Protein AF-A0A220VH45-F1 (afdb_monomer_lite)

Secondary structure (DSSP, 8-state):
-PPP----------------------EEEEEEEETTEEEEEEEEEEEEGGGTEEEEEEEEEESSS-PPPEEEEE-

pLDDT: mean 73.6, std 18.4, range [42.56, 94.25]

Radius of gyration: 24.58 Å; chains: 1; bounding box: 74×28×50 Å

Structure (mmCIF, N/CA/C/O backbone):
data_AF-A0A220VH45-F1
#
_entry.id   AF-A0A220VH45-F1
#
loop_
_atom_site.group_PDB
_atom_site.id
_atom_site.type_symbol
_atom_site.label_atom_id
_atom_site.label_alt_id
_atom_site.label_comp_id
_atom_site.label_asym_id
_atom_site.label_entity_id
_atom_site.label_seq_id
_atom_site.pdbx_PDB_ins_code
_atom_site.Cartn_x
_atom_site.Cartn_y
_atom_site.Cartn_z
_atom_site.occupancy
_atom_site.B_iso_or_equiv
_atom_site.auth_seq_id
_atom_site.auth_comp_id
_atom_site.auth_asym_id
_atom_site.auth_atom_id
_atom_site.pdbx_PDB_model_num
ATOM 1 N N . MET A 1 1 ? 60.298 18.477 31.178 1.00 44.12 1 MET A N 1
ATOM 2 C CA . MET A 1 1 ? 59.136 18.471 30.261 1.00 44.12 1 MET A CA 1
ATOM 3 C C . MET A 1 1 ? 59.544 17.827 28.935 1.00 44.12 1 MET A C 1
ATOM 5 O O . MET A 1 1 ? 60.028 18.516 28.049 1.00 44.12 1 MET A O 1
ATOM 9 N N . LYS A 1 2 ? 59.442 16.495 28.823 1.00 45.19 2 LYS A N 1
ATOM 10 C CA . LYS A 1 2 ? 59.694 15.745 27.578 1.00 45.19 2 LYS A CA 1
ATOM 11 C C . LYS A 1 2 ? 58.335 15.382 26.977 1.00 45.19 2 LYS A C 1
ATOM 13 O O . LYS A 1 2 ? 57.513 14.785 27.663 1.00 45.19 2 LYS A O 1
ATOM 18 N N . LYS A 1 3 ? 58.083 15.841 25.751 1.00 48.00 3 LYS A N 1
ATOM 19 C CA . LYS A 1 3 ? 56.801 15.708 25.052 1.00 48.00 3 LYS A CA 1
ATOM 20 C C . LYS A 1 3 ? 56.580 14.246 24.651 1.00 48.00 3 LYS A C 1
ATOM 22 O O . LYS A 1 3 ? 57.430 13.653 23.995 1.00 48.00 3 LYS A O 1
ATOM 27 N N . LEU A 1 4 ? 55.449 13.697 25.087 1.00 48.44 4 LEU A N 1
ATOM 28 C CA . LEU A 1 4 ? 54.924 12.387 24.714 1.00 48.44 4 LEU A CA 1
ATOM 29 C C . LEU A 1 4 ? 54.584 12.409 23.212 1.00 48.44 4 LEU A C 1
ATOM 31 O O . LEU A 1 4 ? 53.754 13.211 22.789 1.00 48.44 4 LEU A O 1
ATOM 35 N N . LEU A 1 5 ? 55.223 11.559 22.410 1.00 55.00 5 LEU A N 1
ATOM 36 C CA . LEU A 1 5 ? 54.833 11.295 21.024 1.00 55.00 5 LEU A CA 1
ATOM 37 C C . LEU A 1 5 ? 54.106 9.954 20.988 1.00 55.00 5 LEU A C 1
ATOM 39 O O . LEU A 1 5 ? 54.746 8.907 20.962 1.00 55.00 5 LEU A O 1
ATOM 43 N N . ILE A 1 6 ? 52.775 9.991 20.999 1.00 58.12 6 ILE A N 1
ATOM 44 C CA . ILE A 1 6 ? 51.932 8.853 20.622 1.00 58.12 6 ILE A CA 1
ATOM 45 C C . ILE A 1 6 ? 50.790 9.410 19.771 1.00 58.12 6 ILE A C 1
ATOM 47 O O . ILE A 1 6 ? 49.736 9.774 20.282 1.00 58.12 6 ILE A O 1
ATOM 51 N N . SER A 1 7 ? 51.017 9.499 18.463 1.00 50.78 7 SER A N 1
ATOM 52 C CA . SER A 1 7 ? 49.940 9.677 17.487 1.00 50.78 7 SER A CA 1
ATOM 53 C C . SER A 1 7 ? 49.516 8.293 17.008 1.00 50.78 7 SER A C 1
ATOM 55 O O . SER A 1 7 ? 49.985 7.801 15.985 1.00 50.78 7 SER A O 1
ATOM 57 N N . LEU A 1 8 ? 48.671 7.643 17.808 1.00 51.59 8 LEU A N 1
ATOM 58 C CA . LEU A 1 8 ? 47.935 6.441 17.432 1.00 51.59 8 LEU A CA 1
ATOM 59 C C . LEU A 1 8 ? 46.572 6.886 16.886 1.00 51.59 8 LEU A C 1
ATOM 61 O O . LEU A 1 8 ? 45.723 7.309 17.664 1.00 51.59 8 LEU A O 1
ATOM 65 N N . ALA A 1 9 ? 46.378 6.836 15.569 1.00 52.00 9 ALA A N 1
ATOM 66 C CA . ALA A 1 9 ? 45.077 6.960 14.899 1.00 52.00 9 ALA A CA 1
ATOM 67 C C . ALA A 1 9 ? 45.301 6.890 13.378 1.00 52.00 9 ALA A C 1
ATOM 69 O O . ALA A 1 9 ? 46.110 7.649 12.865 1.00 52.00 9 ALA A O 1
ATOM 70 N N . VAL A 1 10 ? 44.658 6.076 12.548 1.00 53.62 10 VAL A N 1
ATOM 71 C CA . VAL A 1 10 ? 43.648 5.027 12.688 1.00 53.62 10 VAL A CA 1
ATOM 72 C C . VAL A 1 10 ? 43.816 4.183 11.418 1.00 53.62 10 VAL A C 1
ATOM 74 O O . VAL A 1 10 ? 43.815 4.712 10.307 1.00 53.62 10 VAL A O 1
ATOM 77 N N . ILE A 1 11 ? 43.978 2.873 11.581 1.00 53.34 11 ILE A N 1
ATOM 78 C CA . ILE A 1 11 ? 43.769 1.900 10.508 1.00 53.34 11 ILE A CA 1
ATOM 79 C C . ILE A 1 11 ? 42.260 1.810 10.257 1.00 53.34 11 ILE A C 1
ATOM 81 O O . ILE A 1 11 ? 41.475 1.840 11.201 1.00 53.34 11 ILE A O 1
ATOM 85 N N . SER A 1 12 ? 41.891 1.591 8.996 1.00 50.50 12 SER A N 1
ATOM 86 C CA . SER A 1 12 ? 40.595 1.095 8.509 1.00 50.50 12 SER A CA 1
ATOM 87 C C . SER A 1 12 ? 39.400 2.056 8.500 1.00 50.50 12 SER A C 1
ATOM 89 O O . SER A 1 12 ? 38.719 2.269 9.494 1.00 50.50 12 SER A O 1
ATOM 91 N N . ALA A 1 13 ? 39.045 2.492 7.293 1.00 50.31 13 ALA A N 1
ATOM 92 C CA . ALA A 1 13 ? 37.650 2.582 6.879 1.00 50.31 13 ALA A CA 1
ATOM 93 C C . ALA A 1 13 ? 37.565 2.235 5.388 1.00 50.31 13 ALA A C 1
ATOM 95 O O . ALA A 1 13 ? 37.673 3.077 4.500 1.00 50.31 13 ALA A O 1
ATOM 96 N N . SER A 1 14 ? 37.440 0.938 5.134 1.00 52.19 14 SER A N 1
ATOM 97 C CA . SER A 1 14 ? 37.013 0.342 3.877 1.00 52.19 14 SER A CA 1
ATOM 98 C C . SER A 1 14 ? 35.717 0.987 3.408 1.00 52.19 14 SER A C 1
ATOM 100 O O . SER A 1 14 ? 34.749 0.919 4.154 1.00 52.19 14 SER A O 1
ATOM 102 N N . ILE A 1 15 ? 35.630 1.478 2.170 1.00 51.62 15 ILE A N 1
ATOM 103 C CA . ILE A 1 15 ? 34.357 1.416 1.439 1.00 51.62 15 ILE A CA 1
ATOM 104 C C . ILE A 1 15 ? 34.656 1.091 -0.023 1.00 51.62 15 ILE A C 1
ATOM 106 O O . ILE A 1 15 ? 34.801 1.955 -0.884 1.00 51.62 15 ILE A O 1
ATOM 110 N N . ILE A 1 16 ? 34.732 -0.216 -0.277 1.00 46.06 16 ILE A N 1
ATOM 111 C CA . ILE A 1 16 ? 34.397 -0.822 -1.562 1.00 46.06 16 ILE A CA 1
ATOM 112 C C . ILE A 1 16 ? 33.087 -0.168 -1.999 1.00 46.06 16 ILE A C 1
ATOM 114 O O . ILE A 1 16 ? 32.053 -0.374 -1.363 1.00 46.06 16 ILE A O 1
ATOM 118 N N . SER A 1 17 ? 33.123 0.657 -3.044 1.00 44.47 17 SER A N 1
ATOM 119 C CA . SER A 1 17 ? 31.912 1.150 -3.692 1.00 44.47 17 SER A CA 1
ATOM 120 C C . SER A 1 17 ? 31.278 -0.025 -4.429 1.00 44.47 17 SER A C 1
ATOM 122 O O . SER A 1 17 ? 31.388 -0.170 -5.644 1.00 44.47 17 SER A O 1
ATOM 124 N N . ALA A 1 18 ? 30.652 -0.918 -3.665 1.00 47.94 18 ALA A N 1
ATOM 125 C CA . ALA A 1 18 ? 29.692 -1.856 -4.187 1.00 47.94 18 ALA A CA 1
ATOM 126 C C . ALA A 1 18 ? 28.534 -1.006 -4.709 1.00 47.94 18 ALA A C 1
ATOM 128 O O . ALA A 1 18 ? 27.610 -0.665 -3.973 1.00 47.94 18 ALA A O 1
ATOM 129 N N . ASN A 1 19 ? 28.596 -0.659 -5.995 1.00 45.28 19 ASN A N 1
ATOM 130 C CA . ASN A 1 19 ? 27.424 -0.339 -6.793 1.00 45.28 19 ASN A CA 1
ATOM 131 C C . ASN A 1 19 ? 26.575 -1.615 -6.866 1.00 45.28 19 ASN A C 1
ATOM 133 O O . ASN A 1 19 ? 26.442 -2.268 -7.900 1.00 45.28 19 ASN A O 1
ATOM 137 N N . ALA A 1 20 ? 25.990 -1.990 -5.730 1.00 42.56 20 ALA A N 1
ATOM 138 C CA . ALA A 1 20 ? 24.755 -2.717 -5.742 1.00 42.56 20 ALA A CA 1
ATOM 139 C C . ALA A 1 20 ? 23.796 -1.781 -6.469 1.00 42.56 20 ALA A C 1
ATOM 141 O O . ALA A 1 20 ? 23.409 -0.736 -5.948 1.00 42.56 20 ALA A O 1
ATOM 142 N N . SER A 1 21 ? 23.460 -2.140 -7.705 1.00 45.94 21 SER A N 1
ATOM 143 C CA . SER A 1 21 ? 22.244 -1.689 -8.361 1.00 45.94 21 SER A CA 1
ATOM 144 C C . SER A 1 21 ? 21.080 -2.158 -7.485 1.00 45.94 21 SER A C 1
ATOM 146 O O . SER A 1 21 ? 20.414 -3.160 -7.744 1.00 45.94 21 SER A O 1
ATOM 148 N N . ALA A 1 22 ? 20.894 -1.477 -6.357 1.00 45.84 22 ALA A N 1
ATOM 149 C CA . ALA A 1 22 ? 19.719 -1.575 -5.545 1.00 45.84 22 ALA A CA 1
ATOM 150 C C . ALA A 1 22 ? 18.646 -0.988 -6.442 1.00 45.84 22 ALA A C 1
ATOM 152 O O . ALA A 1 22 ? 18.553 0.226 -6.618 1.00 45.84 22 ALA A O 1
ATOM 153 N N . LYS A 1 23 ? 17.876 -1.864 -7.091 1.00 50.34 23 LYS A N 1
ATOM 154 C CA . LYS A 1 23 ? 16.578 -1.488 -7.636 1.00 50.34 23 LYS A CA 1
ATOM 155 C C . LYS A 1 23 ? 15.909 -0.677 -6.541 1.00 50.34 23 LYS A C 1
ATOM 157 O O . LYS A 1 23 ? 15.575 -1.241 -5.503 1.00 50.34 23 LYS A O 1
ATOM 162 N N . HIS A 1 24 ? 15.806 0.635 -6.736 1.00 51.28 24 HIS A N 1
ATOM 163 C CA . HIS A 1 24 ? 15.152 1.530 -5.798 1.00 51.28 24 HIS A CA 1
ATOM 164 C C . HIS A 1 24 ? 13.685 1.102 -5.739 1.00 51.28 24 HIS A C 1
ATOM 166 O O . HIS A 1 24 ? 12.846 1.557 -6.515 1.00 51.28 24 HIS A O 1
ATOM 172 N N . VAL A 1 25 ? 13.374 0.159 -4.851 1.00 57.31 25 VAL A N 1
ATOM 173 C CA . VAL A 1 25 ? 12.005 -0.163 -4.483 1.00 57.31 25 VAL A CA 1
ATOM 174 C C . VAL A 1 25 ? 11.582 0.975 -3.577 1.00 57.31 25 VAL A C 1
ATOM 176 O O . VAL A 1 25 ? 11.743 0.931 -2.362 1.00 57.31 25 VAL A O 1
ATOM 179 N N . THR A 1 26 ? 11.113 2.056 -4.192 1.00 67.44 26 THR A N 1
ATOM 180 C CA . THR A 1 26 ? 10.546 3.168 -3.445 1.00 67.44 26 THR A CA 1
ATOM 181 C C . THR A 1 26 ? 9.216 2.697 -2.867 1.00 67.44 26 THR A C 1
ATOM 183 O O . THR A 1 26 ? 8.233 2.511 -3.591 1.00 67.44 26 THR A O 1
ATOM 186 N N . GLU A 1 27 ? 9.211 2.440 -1.563 1.00 79.19 27 GLU A N 1
ATOM 187 C CA . GLU A 1 27 ? 8.022 2.128 -0.781 1.00 79.19 27 GLU A CA 1
ATOM 188 C C . GLU A 1 27 ? 7.634 3.358 0.037 1.00 79.19 27 GLU A C 1
ATOM 190 O O . GLU A 1 27 ? 8.383 3.819 0.894 1.00 79.19 27 GLU A O 1
ATOM 195 N N . HIS A 1 28 ? 6.445 3.894 -0.229 1.00 85.00 28 HIS A N 1
ATOM 196 C CA . HIS A 1 28 ? 5.860 4.961 0.572 1.00 85.00 28 HIS A CA 1
ATOM 197 C C . HIS A 1 28 ? 4.718 4.395 1.401 1.00 85.00 28 HIS A C 1
ATOM 199 O O . HIS A 1 28 ? 3.722 3.919 0.852 1.00 85.00 28 HIS A O 1
ATOM 205 N N . VAL A 1 29 ? 4.846 4.489 2.721 1.00 89.56 29 VAL A N 1
ATOM 206 C CA . VAL A 1 29 ? 3.800 4.096 3.665 1.00 89.56 29 VAL A CA 1
ATOM 207 C C . VAL A 1 29 ? 3.179 5.354 4.256 1.00 89.56 29 VAL A C 1
ATOM 209 O O . VAL A 1 29 ? 3.885 6.250 4.710 1.00 89.56 29 VAL A O 1
ATOM 212 N N . LYS A 1 30 ? 1.851 5.431 4.244 1.00 91.94 30 LYS A N 1
ATOM 213 C CA . LYS A 1 30 ? 1.075 6.484 4.899 1.00 91.94 30 LYS A CA 1
ATOM 214 C C . LYS A 1 30 ? 0.014 5.852 5.781 1.00 91.94 30 LYS A C 1
ATOM 216 O O . LYS A 1 30 ? -0.644 4.901 5.366 1.00 91.94 30 LYS A O 1
ATOM 221 N N . TYR A 1 31 ? -0.180 6.418 6.960 1.00 92.12 31 TYR A N 1
ATOM 222 C CA . TYR A 1 31 ? -1.279 6.067 7.849 1.00 92.12 31 TYR A CA 1
ATOM 223 C C . TYR A 1 31 ? -2.325 7.171 7.785 1.00 92.12 31 TYR A C 1
ATOM 225 O O . TYR A 1 31 ? -1.974 8.351 7.723 1.00 92.12 31 TYR A O 1
ATOM 233 N N . ARG A 1 32 ? -3.605 6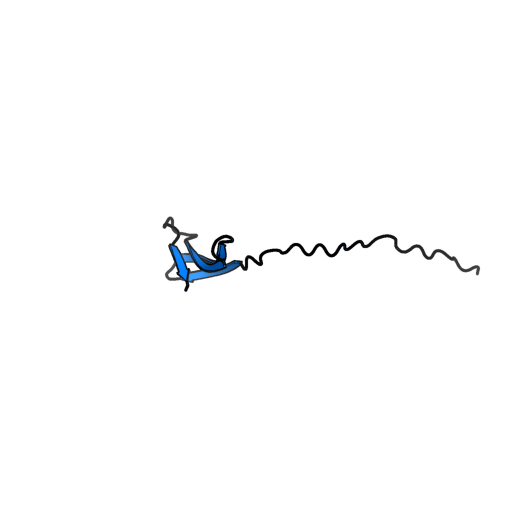.805 7.750 1.00 93.38 32 ARG A N 1
ATOM 234 C CA . ARG A 1 32 ? -4.699 7.776 7.816 1.00 93.38 32 ARG A CA 1
ATOM 235 C C . ARG A 1 32 ? -5.882 7.225 8.592 1.00 93.38 32 ARG A C 1
ATOM 237 O O . ARG A 1 32 ? -6.157 6.032 8.536 1.00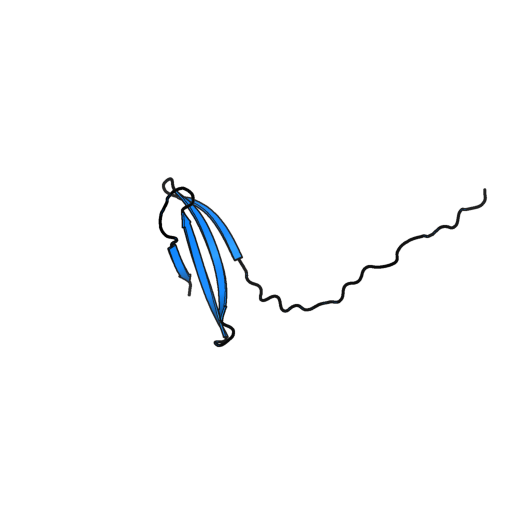 93.38 32 ARG A O 1
ATOM 244 N N . TRP A 1 33 ? -6.610 8.118 9.246 1.00 93.50 33 TRP A N 1
ATOM 245 C CA . TRP A 1 33 ? -7.912 7.828 9.831 1.00 93.50 33 TRP A CA 1
ATOM 246 C C . TRP A 1 33 ? -8.999 8.381 8.914 1.00 93.50 33 TRP A C 1
ATOM 248 O O . TRP A 1 33 ? -8.973 9.558 8.564 1.00 93.50 33 TRP A O 1
ATOM 258 N N . HIS A 1 34 ? -9.927 7.531 8.479 1.00 89.62 34 HIS A N 1
ATOM 259 C CA . HIS A 1 34 ? -10.999 7.911 7.563 1.00 89.62 34 HIS A CA 1
ATOM 260 C C . HIS A 1 34 ? -12.292 7.179 7.936 1.00 89.62 34 HIS A C 1
ATOM 262 O O . HIS A 1 34 ? -12.314 5.953 7.986 1.00 89.62 34 HIS A O 1
ATOM 268 N N . HIS A 1 35 ? -13.364 7.923 8.229 1.00 89.00 35 HIS A N 1
ATOM 269 C CA . HIS A 1 35 ? -14.669 7.377 8.648 1.00 89.00 35 HIS A CA 1
ATOM 270 C C . HIS A 1 35 ? -14.581 6.341 9.794 1.00 89.00 35 HIS A C 1
ATOM 272 O O . HIS A 1 35 ? -15.207 5.282 9.745 1.00 89.00 35 HIS A O 1
ATOM 278 N N . GLY A 1 36 ? -13.759 6.615 10.815 1.00 90.00 36 GLY A N 1
ATOM 279 C CA . GLY A 1 36 ? -13.546 5.702 11.949 1.00 90.00 36 GLY A CA 1
ATOM 280 C C . GLY A 1 36 ? -12.685 4.472 11.629 1.00 90.00 36 GLY A C 1
ATOM 281 O O . GLY A 1 36 ? -12.592 3.552 12.440 1.00 90.00 36 GLY A O 1
ATOM 282 N N . VAL A 1 37 ? -12.047 4.433 10.458 1.00 90.50 37 VAL A N 1
ATOM 283 C CA . VAL A 1 37 ? -11.176 3.336 10.026 1.00 90.50 37 VAL A CA 1
ATOM 284 C C . VAL A 1 37 ? -9.728 3.808 9.981 1.00 90.50 37 VAL A C 1
ATOM 286 O O . VAL A 1 37 ? -9.424 4.833 9.369 1.00 90.50 37 VAL A O 1
ATOM 289 N N . HIS A 1 38 ? -8.833 3.058 10.621 1.00 94.25 38 HIS A N 1
ATOM 290 C CA . HIS A 1 38 ? -7.395 3.269 10.533 1.00 94.25 38 HIS A CA 1
ATOM 291 C C . HIS A 1 38 ? -6.867 2.517 9.314 1.00 94.25 38 HIS A C 1
ATOM 293 O O . HIS A 1 38 ? -6.897 1.289 9.256 1.00 94.25 38 HIS A O 1
ATOM 299 N N . GLU A 1 39 ? -6.399 3.257 8.322 1.00 93.38 39 GLU A N 1
ATOM 300 C CA . GLU A 1 39 ? -5.903 2.716 7.068 1.00 93.38 39 GLU A CA 1
ATOM 301 C C . GLU A 1 39 ? -4.385 2.865 6.970 1.00 93.38 39 GLU A C 1
ATOM 303 O O . GLU A 1 39 ? -3.834 3.950 7.175 1.00 93.38 39 GLU A O 1
ATOM 308 N N . ARG A 1 40 ? -3.712 1.790 6.559 1.00 92.81 40 ARG A N 1
ATOM 309 C CA . ARG A 1 40 ? -2.311 1.794 6.136 1.00 92.81 40 ARG A CA 1
ATOM 310 C C . ARG A 1 40 ? -2.250 1.724 4.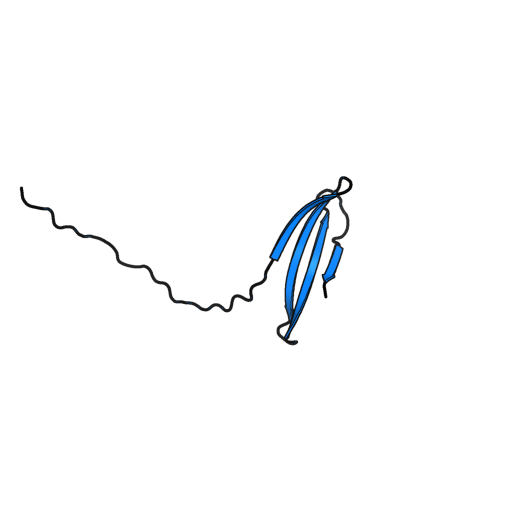619 1.00 92.81 40 ARG A C 1
ATOM 312 O O . ARG A 1 40 ? -2.573 0.704 4.018 1.00 92.81 40 ARG A O 1
ATOM 319 N N . ILE A 1 41 ? -1.823 2.809 3.991 1.00 92.62 41 ILE A N 1
ATOM 320 C CA . ILE A 1 41 ? -1.668 2.926 2.544 1.00 92.62 41 ILE A CA 1
ATOM 321 C C . ILE A 1 41 ? -0.202 2.715 2.188 1.00 92.62 41 ILE A C 1
ATOM 323 O O . ILE A 1 41 ? 0.661 3.471 2.618 1.00 92.62 41 ILE A O 1
ATOM 327 N N . ILE A 1 42 ? 0.067 1.722 1.355 1.00 91.81 42 ILE A N 1
ATOM 328 C CA . ILE A 1 42 ? 1.395 1.343 0.893 1.00 91.81 42 ILE A CA 1
ATOM 329 C C . ILE A 1 42 ? 1.440 1.554 -0.619 1.00 91.81 42 ILE A C 1
ATOM 331 O O . ILE A 1 42 ? 0.679 0.927 -1.352 1.00 91.81 42 ILE A O 1
ATOM 335 N N . VAL A 1 43 ? 2.319 2.427 -1.100 1.00 90.19 43 VAL A N 1
ATOM 336 C CA . VAL A 1 43 ? 2.563 2.640 -2.531 1.00 90.19 43 VAL A CA 1
ATOM 337 C C . VAL A 1 43 ? 3.944 2.096 -2.865 1.00 90.19 43 VAL A C 1
ATOM 339 O O . VAL A 1 43 ? 4.933 2.552 -2.297 1.00 90.19 43 VAL A O 1
ATOM 342 N N . LYS A 1 44 ? 4.010 1.127 -3.778 1.00 88.50 44 LYS A N 1
ATOM 343 C CA . LYS A 1 44 ? 5.256 0.503 -4.241 1.00 88.50 44 LYS A CA 1
ATOM 344 C C . LYS A 1 44 ? 5.411 0.692 -5.740 1.00 88.50 44 LYS A C 1
ATOM 346 O O . LYS A 1 44 ? 4.439 0.553 -6.480 1.00 88.50 44 LYS A O 1
ATOM 351 N N . ASN A 1 45 ? 6.631 0.949 -6.196 1.00 85.56 45 ASN A N 1
ATOM 352 C CA . ASN A 1 45 ? 6.968 0.820 -7.610 1.00 85.56 45 ASN A CA 1
ATOM 353 C C . ASN A 1 45 ? 7.435 -0.616 -7.888 1.00 85.56 45 ASN A C 1
ATOM 355 O O . ASN A 1 45 ? 8.460 -1.049 -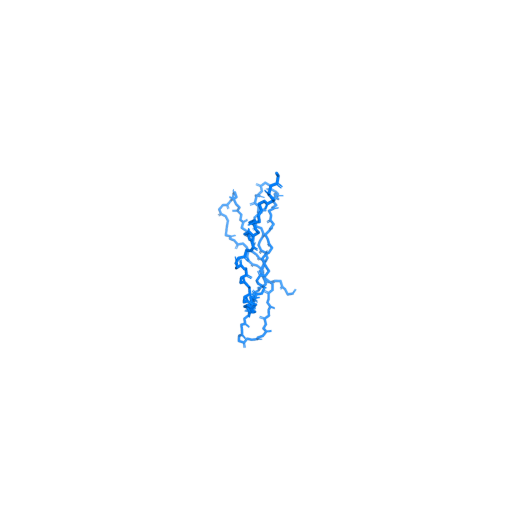7.367 1.00 85.56 45 ASN A O 1
ATOM 359 N N . VAL A 1 46 ? 6.668 -1.369 -8.673 1.00 82.31 46 VAL A N 1
ATOM 360 C CA . VAL A 1 46 ? 6.969 -2.761 -9.019 1.00 82.31 46 VAL A CA 1
ATOM 361 C C . VAL A 1 46 ? 7.441 -2.807 -10.464 1.00 82.31 46 VAL A C 1
ATOM 363 O O . VAL A 1 46 ? 6.657 -2.593 -11.388 1.00 82.31 46 VAL A O 1
ATOM 366 N N . CYS A 1 47 ? 8.721 -3.110 -10.661 1.00 77.38 47 CYS A N 1
ATOM 367 C CA . CYS A 1 47 ? 9.317 -3.265 -11.984 1.00 77.38 47 CYS A CA 1
ATOM 368 C C . CYS A 1 47 ? 9.468 -4.748 -12.323 1.00 77.38 47 CYS A C 1
ATOM 370 O O . CYS A 1 47 ? 10.146 -5.493 -11.613 1.00 77.38 47 CYS A O 1
ATOM 372 N N . LYS A 1 48 ? 8.841 -5.189 -13.419 1.00 75.00 48 LYS A N 1
ATOM 373 C CA . LYS A 1 48 ? 9.046 -6.544 -13.943 1.00 75.00 48 LYS A CA 1
ATOM 374 C C . LYS A 1 48 ? 10.267 -6.542 -14.852 1.00 75.00 48 LYS A C 1
ATOM 376 O O . LYS A 1 48 ? 10.256 -5.892 -15.895 1.00 75.00 48 LYS A O 1
ATOM 381 N N . HIS A 1 49 ? 11.290 -7.302 -14.466 1.00 67.56 49 HIS A N 1
ATOM 382 C CA . HIS A 1 49 ? 12.579 -7.326 -15.164 1.00 67.56 49 HIS A CA 1
ATOM 383 C C . HIS A 1 49 ? 12.468 -7.732 -16.636 1.00 67.56 49 HIS A C 1
ATOM 385 O O . HIS A 1 49 ? 13.167 -7.169 -17.465 1.00 67.56 49 HIS A O 1
ATOM 391 N N . HIS A 1 50 ? 11.562 -8.664 -16.949 1.00 69.62 50 HIS A N 1
ATOM 392 C CA . HIS A 1 50 ? 11.393 -9.214 -18.296 1.00 69.62 50 HIS A CA 1
ATOM 393 C C . HIS A 1 50 ? 10.729 -8.267 -19.297 1.00 69.62 50 HIS A C 1
ATOM 395 O O . HIS A 1 50 ? 10.903 -8.442 -20.494 1.00 69.62 50 HIS A O 1
ATOM 401 N N . TYR A 1 51 ? 9.954 -7.286 -18.830 1.00 64.81 51 TYR A N 1
ATOM 402 C CA . TYR A 1 51 ? 9.122 -6.460 -19.713 1.00 64.81 51 TYR A CA 1
ATOM 403 C C . TYR A 1 51 ? 9.553 -4.992 -19.751 1.00 64.81 51 TYR A C 1
ATOM 405 O O . TYR A 1 51 ? 8.860 -4.194 -20.369 1.00 64.81 51 TYR A O 1
ATOM 413 N N . HIS A 1 52 ? 10.624 -4.606 -19.042 1.00 66.44 52 HIS A N 1
ATOM 414 C CA . HIS A 1 52 ? 11.010 -3.199 -18.824 1.00 66.44 52 HIS A CA 1
ATOM 415 C C . HIS A 1 52 ? 9.839 -2.292 -18.384 1.00 66.44 52 HIS A C 1
ATOM 417 O O . HIS A 1 52 ? 9.861 -1.079 -18.566 1.00 66.44 52 HIS A O 1
ATOM 423 N N . GLN A 1 53 ? 8.801 -2.877 -17.778 1.00 73.69 53 GLN A N 1
ATOM 424 C CA . GLN A 1 53 ? 7.605 -2.170 -17.340 1.00 73.69 53 GLN A CA 1
ATOM 425 C C . GLN A 1 53 ? 7.632 -2.027 -15.822 1.00 73.69 53 GLN A C 1
ATOM 427 O O . GLN A 1 53 ? 7.610 -3.020 -15.084 1.00 73.69 53 GLN A O 1
ATOM 432 N N . CYS A 1 54 ? 7.635 -0.778 -15.368 1.00 80.50 54 CYS A N 1
ATOM 433 C CA . CYS A 1 54 ? 7.404 -0.411 -13.979 1.00 80.50 54 CYS A CA 1
ATOM 434 C C . CYS A 1 54 ? 5.952 0.029 -13.804 1.00 80.50 54 CYS A C 1
ATOM 436 O O . CYS A 1 54 ? 5.418 0.780 -14.617 1.00 80.50 54 CYS A O 1
ATOM 438 N N . LYS A 1 55 ? 5.296 -0.462 -12.752 1.00 85.44 55 LYS A N 1
ATOM 439 C CA . LYS A 1 55 ? 3.923 -0.094 -12.399 1.00 85.44 55 LYS A CA 1
ATOM 440 C C . LYS A 1 55 ? 3.885 0.343 -10.946 1.00 85.44 55 LYS A C 1
ATOM 442 O O . LYS A 1 55 ? 4.450 -0.326 -10.080 1.00 85.44 55 LYS A O 1
ATOM 447 N N . LYS A 1 56 ? 3.170 1.429 -10.659 1.00 87.81 56 LYS A N 1
ATOM 448 C CA . LYS A 1 56 ? 2.900 1.836 -9.279 1.00 87.81 56 LYS A CA 1
ATOM 449 C C . LYS A 1 56 ? 1.723 1.021 -8.755 1.00 87.81 56 LYS A C 1
ATOM 451 O O . LYS A 1 56 ? 0.659 0.986 -9.361 1.00 87.81 56 LYS A O 1
ATOM 456 N N . VAL A 1 57 ? 1.901 0.350 -7.627 1.00 89.06 57 VAL A N 1
ATOM 457 C CA . VAL A 1 57 ? 0.859 -0.434 -6.961 1.00 89.06 57 VAL A CA 1
ATOM 458 C C . VAL A 1 57 ? 0.557 0.219 -5.624 1.00 89.06 57 VAL A C 1
ATOM 460 O O . VAL A 1 57 ? 1.463 0.450 -4.828 1.00 89.06 57 VAL A O 1
ATOM 463 N N . LYS A 1 58 ? -0.716 0.510 -5.369 1.00 91.50 58 LYS A N 1
ATOM 464 C CA . LYS A 1 58 ? -1.215 1.016 -4.092 1.00 91.50 58 LYS A CA 1
ATOM 465 C C . LYS A 1 58 ? -2.006 -0.078 -3.388 1.00 91.50 58 LYS A C 1
ATOM 467 O O . LYS A 1 58 ? -2.966 -0.594 -3.948 1.00 91.50 58 LYS A O 1
ATOM 472 N N . ARG A 1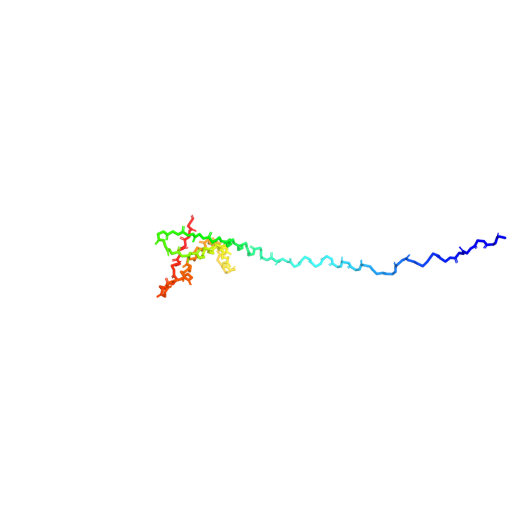 59 ? -1.626 -0.400 -2.156 1.00 92.56 59 ARG A N 1
ATOM 473 C CA . ARG A 1 59 ? -2.319 -1.324 -1.254 1.00 92.56 59 ARG A CA 1
ATOM 474 C C . ARG A 1 59 ? -2.837 -0.548 -0.050 1.00 92.56 59 ARG A C 1
ATOM 476 O O . ARG A 1 59 ? -2.064 0.156 0.586 1.00 92.56 59 ARG A O 1
ATOM 483 N N . THR A 1 60 ? -4.116 -0.673 0.266 1.00 92.62 60 THR A N 1
ATOM 484 C CA . THR A 1 60 ? -4.716 -0.140 1.491 1.00 92.62 60 THR A CA 1
ATOM 485 C C . THR A 1 60 ? -5.058 -1.311 2.401 1.00 92.62 60 THR A C 1
ATOM 487 O O . THR A 1 60 ? -5.841 -2.170 2.005 1.00 92.62 60 THR A O 1
ATOM 490 N N . GLN A 1 61 ? -4.470 -1.332 3.594 1.00 92.06 61 GLN A N 1
ATOM 491 C CA . GLN A 1 61 ? -4.794 -2.278 4.660 1.00 92.06 61 GLN A CA 1
ATOM 492 C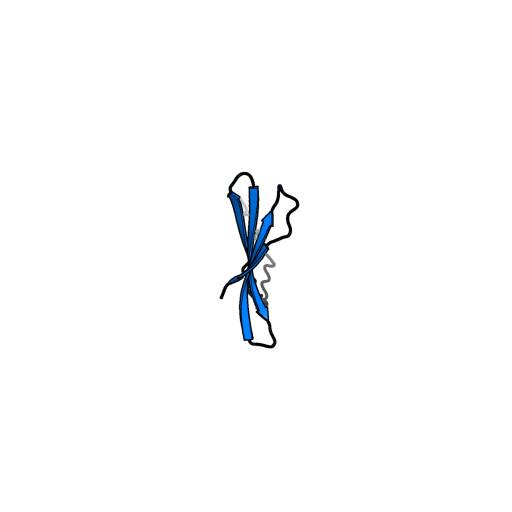 C . GLN A 1 61 ? -5.659 -1.580 5.705 1.00 92.06 61 GLN A C 1
ATOM 494 O O . GLN A 1 61 ? -5.387 -0.431 6.062 1.00 92.06 61 GLN A O 1
ATOM 499 N N . TYR A 1 62 ? -6.675 -2.270 6.204 1.00 92.38 62 TYR A N 1
ATOM 500 C CA . TYR A 1 62 ? -7.581 -1.757 7.227 1.00 92.38 62 TYR A CA 1
ATOM 501 C C . TYR A 1 62 ? -7.142 -2.311 8.586 1.00 92.38 62 TYR A C 1
ATOM 503 O O . TYR A 1 62 ? -7.288 -3.493 8.859 1.00 92.38 62 TYR A O 1
ATOM 511 N N . LEU A 1 63 ? -6.537 -1.474 9.427 1.00 91.38 63 LEU A N 1
ATOM 512 C CA . LEU A 1 63 ? -5.857 -1.918 10.650 1.00 91.38 63 LEU A CA 1
ATOM 513 C C . LEU A 1 63 ? -6.819 -2.216 11.806 1.00 91.38 63 LEU A C 1
ATOM 515 O O . LEU A 1 63 ? -6.488 -2.997 12.689 1.00 91.38 63 LEU A O 1
ATOM 519 N N . ASN A 1 64 ? -7.997 -1.590 11.813 1.00 90.38 64 ASN A N 1
ATOM 520 C CA . ASN A 1 64 ? -9.017 -1.758 12.853 1.00 90.38 64 ASN A CA 1
ATOM 521 C C . ASN A 1 64 ? -10.321 -2.389 12.328 1.00 90.38 64 ASN A C 1
ATOM 523 O O . ASN A 1 64 ? -11.348 -2.328 13.000 1.00 90.38 64 ASN A O 1
ATOM 527 N N . ARG A 1 65 ? -10.303 -2.968 11.120 1.00 82.62 65 ARG A N 1
ATOM 528 C CA . ARG A 1 65 ? -11.418 -3.728 10.537 1.00 82.62 65 ARG A CA 1
ATOM 529 C C . ARG A 1 65 ? -10.877 -4.943 9.799 1.00 82.62 65 ARG A C 1
ATOM 531 O O . ARG A 1 65 ? -9.912 -4.817 9.058 1.00 82.62 65 ARG A O 1
ATOM 538 N N . ASN A 1 66 ? -11.537 -6.090 9.932 1.00 84.44 66 ASN A N 1
ATOM 539 C CA . ASN A 1 66 ? -11.157 -7.309 9.215 1.00 84.44 66 ASN A CA 1
ATOM 540 C C . ASN A 1 66 ? -11.701 -7.310 7.773 1.00 84.44 66 ASN A C 1
ATOM 542 O O . ASN A 1 66 ? -12.537 -8.131 7.402 1.00 84.44 66 ASN A O 1
ATOM 546 N N . TRP A 1 67 ? -11.301 -6.316 6.984 1.00 86.94 67 TRP A N 1
ATOM 547 C CA . TRP A 1 67 ? -11.661 -6.194 5.573 1.00 86.94 67 TRP A CA 1
ATOM 548 C C . TRP A 1 67 ? -10.500 -6.635 4.688 1.00 86.94 67 TRP A C 1
ATOM 550 O O . TRP A 1 67 ? -9.343 -6.435 5.061 1.00 86.94 67 TRP A O 1
ATOM 560 N N . PRO A 1 68 ? -10.781 -7.199 3.502 1.00 89.00 68 PRO A N 1
ATOM 561 C CA . PRO A 1 68 ? -9.727 -7.564 2.574 1.00 89.00 68 PRO A CA 1
ATOM 562 C C . PRO A 1 68 ? -8.939 -6.324 2.141 1.00 89.00 68 PRO A C 1
ATOM 564 O O . PRO A 1 68 ? -9.499 -5.245 1.924 1.00 89.00 68 PRO A O 1
ATOM 567 N N . ASP A 1 69 ? -7.629 -6.494 1.977 1.00 90.12 69 ASP A N 1
ATOM 568 C CA . ASP A 1 69 ? -6.756 -5.428 1.500 1.00 90.12 69 ASP A CA 1
ATOM 569 C C . ASP A 1 69 ? -7.174 -4.973 0.097 1.00 90.12 69 ASP A C 1
ATOM 571 O O . ASP A 1 69 ? -7.306 -5.772 -0.833 1.00 90.12 69 ASP A O 1
ATOM 575 N N . LYS A 1 70 ? -7.314 -3.660 -0.090 1.00 89.50 70 LYS A N 1
ATOM 576 C CA . LYS A 1 70 ? -7.622 -3.083 -1.401 1.00 89.50 70 LYS A CA 1
ATOM 577 C C . LYS A 1 70 ? -6.330 -2.828 -2.168 1.00 89.50 70 LYS A C 1
ATOM 579 O O . LYS A 1 70 ? -5.530 -1.991 -1.756 1.00 89.50 70 LYS A O 1
ATOM 584 N N . VAL A 1 71 ? -6.139 -3.495 -3.305 1.00 89.81 71 VAL A N 1
ATOM 585 C CA . VAL A 1 71 ? -4.960 -3.322 -4.172 1.00 89.81 71 VAL A CA 1
ATOM 586 C C . VAL A 1 71 ? -5.374 -2.695 -5.502 1.00 89.81 71 VAL A C 1
ATOM 588 O O . VAL A 1 71 ? -6.279 -3.183 -6.169 1.00 89.81 71 VAL A O 1
ATOM 591 N N . VAL A 1 72 ? -4.712 -1.608 -5.896 1.00 89.12 72 VAL A N 1
ATOM 592 C CA . VAL A 1 72 ? -4.978 -0.868 -7.136 1.00 89.12 72 VAL A CA 1
ATOM 593 C C . VAL A 1 72 ? -3.664 -0.596 -7.860 1.00 89.12 72 VAL A C 1
ATOM 595 O O . VAL A 1 72 ? -2.709 -0.101 -7.259 1.00 89.12 72 VAL A O 1
ATOM 598 N N . VAL A 1 73 ? -3.614 -0.888 -9.160 1.00 85.81 73 VAL A N 1
ATOM 599 C CA . VAL A 1 73 ? -2.499 -0.482 -10.027 1.00 85.81 73 VAL A CA 1
ATOM 600 C C . VAL A 1 73 ? -2.756 0.945 -10.504 1.00 85.81 73 VAL A C 1
ATOM 602 O O . VAL A 1 73 ? -3.765 1.211 -11.151 1.00 85.81 73 VAL A O 1
ATOM 605 N N . ILE A 1 74 ? -1.853 1.859 -10.166 1.00 82.69 74 ILE A N 1
ATOM 606 C CA . ILE A 1 74 ? -1.877 3.255 -10.595 1.00 82.69 74 ILE A CA 1
ATOM 607 C C . ILE A 1 74 ? -1.069 3.329 -11.895 1.00 82.69 74 ILE A C 1
ATOM 609 O O . ILE A 1 74 ? 0.110 2.958 -11.904 1.00 82.69 74 ILE A O 1
ATOM 613 N N . LYS A 1 75 ? -1.734 3.732 -12.982 1.00 65.25 75 LYS A N 1
ATOM 614 C CA . LYS A 1 75 ? -1.087 4.044 -14.262 1.00 65.25 75 LYS A CA 1
ATOM 615 C C . LYS A 1 75 ? -0.424 5.412 -14.187 1.00 65.25 75 LYS A C 1
ATOM 617 O O . LYS A 1 75 ? -1.030 6.307 -13.558 1.00 65.25 75 LYS A O 1
#

Sequence (75 aa):
MKKLLISLAVISASIISANASAKHVTEHVKYRWHHGVHERIIVKNVCKHHYHQCKKVKRTQYLNRNWPDKVVVIK

Organism: NCBI:txid1755811

Foldseek 3Di:
DDDDDDPDDDDDDDDPPPPPVPVCFDWDWDWDQDPNWIKIKIWTFDADPVPRDTWIKIWIDTPPDPDDIDIDIDD